Protein AF-A0A3D4QHY8-F1 (afdb_monomer_lite)

Secondary structure (DSSP, 8-state):
-HHHHHHHHHHHHHHHHHS-S--TTSPEEETTEEE-HHHHHHHHHHHHHHHHHHHHHT-BTTB-TT-TT--EEEEE--TT--EEEEE----STTTTT-TT---SSHHHHHHHHHHHHHHHHHHHHHHHHHHHHHHHHHHHHS-TTTTTTT--GGGTHHHHTTSSSSS--

Sequence (169 aa):
QIVNQLRALEEQLSTAINGGLTSPRTALRLDETRVSRLNITTAAGRALDSIDRLVARAETGGVNLISSRQGRVTIQTTEFGGRVTVRAQPLDTTGLDLAGISALTQDEAVAARTRVRIALRTAESRLSSLAALGDTLEFRGGTAQSFIQIGNEGLFESAVRGRLVNLRA

Foldseek 3Di:
DLLVLLVVLLVLLVQLQPQDDDAQPDFDADPNDGDGQVNSQVSLVVSLVVQQVVQVVLDDPNDRLAAPPGAWDWDQLDPVGDIDIDGRLHLHCVSLVQPPQGSNDNVSSVVNSVSSVSSSVSVVVSVVVVVVVVVVSCVSRPDPPPCVRSDPCVPCVVPPPPPPPPDDD

Structure (mmCIF, N/CA/C/O backbone):
data_AF-A0A3D4QHY8-F1
#
_entry.id   AF-A0A3D4QHY8-F1
#
loop_
_atom_site.group_PDB
_atom_site.id
_atom_site.type_symbol
_atom_site.label_atom_id
_atom_site.label_alt_id
_atom_site.label_comp_id
_atom_site.label_asym_id
_atom_site.label_entity_id
_atom_site.label_seq_id
_atom_site.pdbx_PDB_ins_code
_atom_site.Cartn_x
_atom_site.Cartn_y
_atom_site.Cartn_z
_atom_site.occupancy
_atom_site.B_iso_or_equiv
_atom_site.auth_seq_id
_atom_site.auth_comp_id
_atom_site.auth_asym_id
_atom_site.auth_atom_id
_atom_site.pdbx_PDB_model_num
ATOM 1 N N . GLN A 1 1 ? 7.352 -5.101 9.249 1.00 79.81 1 GLN A N 1
ATOM 2 C CA . GLN A 1 1 ? 7.594 -5.928 8.041 1.00 79.81 1 GLN A CA 1
ATOM 3 C C . GLN A 1 1 ? 7.222 -5.202 6.743 1.00 79.81 1 GLN A C 1
ATOM 5 O O . GLN A 1 1 ? 8.099 -5.095 5.899 1.00 79.81 1 GLN A O 1
ATOM 10 N N . ILE A 1 2 ? 6.013 -4.631 6.597 1.00 84.44 2 ILE A N 1
ATOM 11 C CA . ILE A 1 2 ? 5.600 -3.876 5.386 1.00 84.44 2 ILE A CA 1
ATOM 12 C C . ILE A 1 2 ? 6.560 -2.716 5.055 1.00 84.44 2 ILE A C 1
ATOM 14 O O . ILE A 1 2 ? 7.052 -2.631 3.937 1.00 84.44 2 ILE A O 1
ATOM 18 N N . VAL A 1 3 ? 6.914 -1.874 6.035 1.00 88.75 3 VAL A N 1
ATOM 19 C CA . VAL A 1 3 ? 7.873 -0.763 5.830 1.00 88.75 3 VAL A CA 1
ATOM 20 C C . VAL A 1 3 ? 9.235 -1.265 5.333 1.00 88.75 3 VAL A C 1
ATOM 22 O O . VAL A 1 3 ? 9.807 -0.674 4.426 1.00 88.75 3 VAL A O 1
ATOM 25 N N . ASN A 1 4 ? 9.732 -2.388 5.860 1.00 86.06 4 ASN A N 1
ATOM 26 C CA . ASN A 1 4 ? 11.004 -2.967 5.412 1.00 86.06 4 ASN A CA 1
ATOM 27 C C . ASN A 1 4 ? 10.917 -3.457 3.959 1.00 86.06 4 ASN A C 1
ATOM 29 O O . ASN A 1 4 ? 11.863 -3.271 3.202 1.00 86.06 4 ASN A O 1
ATOM 33 N N . GLN A 1 5 ? 9.780 -4.036 3.554 1.00 87.25 5 GLN A N 1
ATOM 34 C CA . GLN A 1 5 ? 9.543 -4.428 2.160 1.00 87.25 5 GLN A CA 1
ATOM 35 C C . GLN A 1 5 ? 9.490 -3.212 1.227 1.00 87.25 5 GLN A C 1
ATOM 37 O O . GLN A 1 5 ? 10.063 -3.260 0.142 1.00 87.25 5 GLN A O 1
ATOM 42 N N . LEU A 1 6 ? 8.880 -2.104 1.663 1.00 89.44 6 LEU A N 1
ATOM 43 C CA . LEU A 1 6 ? 8.874 -0.846 0.908 1.00 89.44 6 LEU A CA 1
ATOM 44 C C . LEU A 1 6 ? 10.278 -0.232 0.784 1.00 89.44 6 LEU A C 1
ATOM 46 O O . LEU A 1 6 ? 10.626 0.251 -0.290 1.00 89.44 6 LEU A O 1
ATOM 50 N N . ARG A 1 7 ? 11.106 -0.291 1.839 1.00 91.25 7 ARG A N 1
ATOM 51 C CA . ARG A 1 7 ? 12.509 0.171 1.799 1.00 91.25 7 ARG A CA 1
ATOM 52 C C . ARG A 1 7 ? 13.348 -0.648 0.822 1.00 91.25 7 ARG A C 1
ATOM 54 O O . ARG A 1 7 ? 13.980 -0.078 -0.059 1.00 91.25 7 ARG A O 1
ATOM 61 N N . ALA A 1 8 ? 13.272 -1.975 0.916 1.00 88.44 8 ALA A N 1
ATOM 62 C CA . ALA A 1 8 ? 13.967 -2.870 -0.008 1.00 88.44 8 ALA A CA 1
ATOM 63 C C . ALA A 1 8 ? 13.533 -2.638 -1.468 1.00 88.44 8 ALA A C 1
ATOM 65 O O . ALA A 1 8 ? 14.357 -2.649 -2.381 1.00 88.44 8 ALA A O 1
ATOM 66 N N . LEU A 1 9 ? 12.242 -2.383 -1.698 1.00 90.38 9 LEU A N 1
ATOM 67 C CA . LEU A 1 9 ? 11.726 -2.041 -3.020 1.00 90.38 9 LEU A CA 1
ATOM 68 C C . LEU A 1 9 ? 12.271 -0.694 -3.525 1.00 90.38 9 LEU A C 1
ATOM 70 O O . LEU A 1 9 ? 12.653 -0.589 -4.690 1.00 90.38 9 LEU A O 1
ATOM 74 N N . GLU A 1 10 ? 12.349 0.332 -2.672 1.00 92.56 10 GLU A N 1
ATOM 75 C CA . GLU A 1 10 ? 12.954 1.621 -3.034 1.00 92.56 10 GLU A CA 1
ATOM 76 C C . GLU A 1 10 ? 14.420 1.459 -3.468 1.00 92.56 10 GLU A C 1
ATOM 78 O O . GLU A 1 10 ? 14.836 2.046 -4.472 1.00 92.56 10 GLU A O 1
ATOM 83 N N . GLU A 1 11 ? 15.194 0.655 -2.737 1.00 88.56 11 GLU A N 1
ATOM 84 C CA . GLU A 1 11 ? 16.600 0.368 -3.038 1.00 88.56 11 GLU A CA 1
ATOM 85 C C . GLU A 1 11 ? 16.753 -0.320 -4.399 1.00 88.56 11 GLU A C 1
ATOM 87 O O . GLU A 1 11 ? 17.523 0.146 -5.242 1.00 88.56 11 GLU A O 1
ATOM 92 N N . GLN A 1 12 ? 15.951 -1.355 -4.669 1.00 87.62 12 GLN A N 1
ATOM 93 C CA . GLN A 1 12 ? 15.943 -2.048 -5.962 1.00 87.62 12 GLN A CA 1
ATOM 94 C C . GLN A 1 12 ? 15.598 -1.107 -7.126 1.00 87.62 12 GLN A C 1
ATOM 96 O O . GLN A 1 12 ? 16.217 -1.164 -8.192 1.00 87.62 12 GLN A O 1
ATOM 101 N N . LEU A 1 13 ? 14.635 -0.204 -6.929 1.00 88.94 13 LEU A N 1
ATOM 102 C CA . LEU A 1 13 ? 14.271 0.794 -7.936 1.00 88.94 13 LEU A CA 1
ATOM 103 C C . LEU A 1 13 ? 15.377 1.839 -8.127 1.00 88.94 13 LEU A C 1
ATOM 105 O O . LEU A 1 13 ? 15.626 2.267 -9.251 1.00 88.94 13 LEU A O 1
ATOM 109 N N . SER A 1 14 ? 16.100 2.206 -7.066 1.00 87.88 14 SER A N 1
ATOM 110 C CA . SER A 1 14 ? 17.296 3.051 -7.160 1.00 87.88 14 SER A CA 1
ATOM 111 C C . SER A 1 14 ? 18.373 2.408 -8.046 1.00 87.88 14 SER A C 1
ATOM 113 O O . SER A 1 14 ? 18.958 3.081 -8.898 1.00 87.88 14 SER A O 1
ATOM 115 N N . THR A 1 15 ? 18.579 1.090 -7.934 1.00 83.75 15 THR A N 1
ATOM 116 C CA . THR A 1 15 ? 19.470 0.334 -8.830 1.00 83.75 15 THR A CA 1
ATOM 117 C C . THR A 1 15 ? 18.995 0.382 -10.284 1.00 83.75 15 THR A C 1
ATOM 119 O O . THR A 1 15 ? 19.811 0.578 -11.184 1.00 83.75 15 THR A O 1
ATOM 122 N N . ALA A 1 16 ? 17.687 0.260 -10.539 1.00 83.56 16 ALA A N 1
ATOM 123 C CA . ALA A 1 16 ? 17.135 0.348 -11.896 1.00 83.56 16 ALA A CA 1
ATOM 124 C C . ALA A 1 16 ? 17.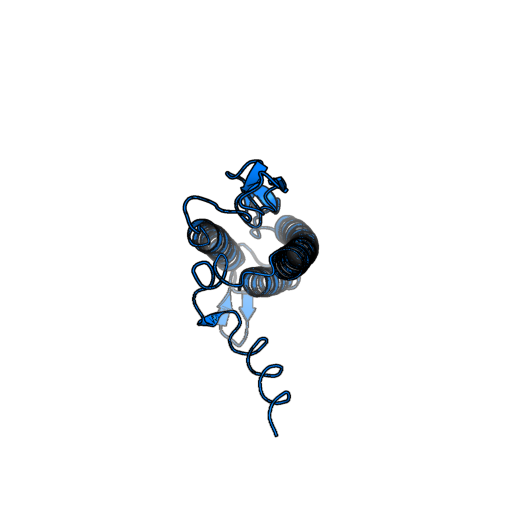333 1.734 -12.546 1.00 83.56 16 ALA A C 1
ATOM 126 O O . ALA A 1 16 ? 17.517 1.808 -13.765 1.00 83.56 16 ALA A O 1
ATOM 127 N N . ILE A 1 17 ? 17.328 2.806 -11.742 1.00 83.12 17 ILE A N 1
ATOM 128 C CA . ILE A 1 17 ? 17.573 4.190 -12.181 1.00 83.12 17 ILE A CA 1
ATOM 129 C C . ILE A 1 17 ? 19.055 4.412 -12.511 1.00 83.12 17 ILE A C 1
ATOM 131 O O . ILE A 1 17 ? 19.368 4.927 -13.581 1.00 83.12 17 ILE A O 1
ATOM 135 N N . ASN A 1 18 ? 19.957 4.022 -11.603 1.00 73.88 18 ASN A N 1
ATOM 136 C CA . ASN A 1 18 ? 21.396 4.306 -11.709 1.00 73.88 18 ASN A CA 1
ATOM 137 C C . ASN A 1 18 ? 22.149 3.334 -12.631 1.00 73.88 18 ASN A C 1
ATOM 139 O O . ASN A 1 18 ? 23.237 3.651 -13.107 1.00 73.88 18 ASN A O 1
ATOM 143 N N . GLY A 1 19 ? 21.579 2.156 -12.899 1.00 61.53 19 GLY A N 1
ATOM 144 C CA . GLY A 1 19 ? 22.048 1.227 -13.923 1.00 61.53 19 GLY A CA 1
ATOM 145 C C . GLY A 1 19 ? 21.817 1.803 -15.320 1.00 61.53 19 GLY A C 1
ATOM 146 O O . GLY A 1 19 ? 20.834 1.467 -15.980 1.00 61.53 19 GLY A O 1
ATOM 147 N N . GLY A 1 20 ? 22.681 2.729 -15.734 1.00 44.97 20 GLY A N 1
ATOM 148 C CA . GLY A 1 20 ? 22.588 3.439 -17.003 1.00 44.97 20 GLY A CA 1
ATOM 149 C C . GLY A 1 20 ? 22.538 2.510 -18.223 1.00 44.97 20 GLY A C 1
ATOM 150 O O . GLY A 1 20 ? 23.252 1.514 -18.307 1.00 44.97 20 GLY A O 1
ATOM 151 N N . LEU A 1 21 ? 21.687 2.890 -19.182 1.00 43.69 21 LEU A N 1
ATOM 152 C CA . LEU A 1 21 ? 21.828 2.650 -20.624 1.00 43.69 21 LEU A CA 1
ATOM 153 C C . LEU A 1 21 ? 22.256 1.251 -21.076 1.00 43.69 21 LEU A C 1
ATOM 155 O O . LEU A 1 21 ? 23.173 1.126 -21.880 1.00 43.69 21 LEU A O 1
ATOM 159 N N . THR A 1 22 ? 21.570 0.186 -20.678 1.00 44.84 22 THR A N 1
ATOM 160 C CA . THR A 1 22 ? 21.672 -1.036 -21.477 1.00 44.84 22 THR A CA 1
ATOM 161 C C . THR A 1 22 ? 20.317 -1.723 -21.600 1.00 44.84 22 THR A C 1
ATOM 163 O O . THR A 1 22 ? 19.512 -1.727 -20.673 1.00 44.84 22 THR A O 1
ATOM 166 N N . SER A 1 23 ? 20.043 -2.195 -22.818 1.00 47.69 23 SER A N 1
ATOM 167 C CA . SER A 1 23 ? 18.838 -2.898 -23.273 1.00 47.69 23 SER A CA 1
ATOM 168 C C . SER A 1 23 ? 18.194 -3.780 -22.186 1.00 47.69 23 SER A C 1
ATOM 170 O O . SER A 1 23 ? 18.928 -4.357 -21.387 1.00 47.69 23 SER A O 1
ATOM 172 N N . PRO A 1 24 ? 16.864 -4.016 -22.187 1.00 51.91 24 PRO A N 1
ATOM 173 C CA . PRO A 1 24 ? 16.208 -4.975 -21.282 1.00 51.91 24 PRO A CA 1
ATOM 174 C C . PRO A 1 24 ? 16.841 -6.388 -21.250 1.00 51.91 24 PRO A C 1
ATOM 176 O O . PRO A 1 24 ? 16.507 -7.197 -20.386 1.00 51.91 24 PRO A O 1
ATOM 179 N N . ARG A 1 25 ? 17.761 -6.686 -22.183 1.00 45.97 25 ARG A N 1
ATOM 180 C CA . ARG A 1 25 ? 18.556 -7.918 -22.304 1.00 45.97 25 ARG A CA 1
ATOM 181 C C . ARG A 1 25 ? 19.968 -7.856 -21.694 1.00 45.97 25 ARG A C 1
ATOM 183 O O . ARG A 1 25 ? 20.633 -8.891 -21.595 1.00 45.97 25 ARG A O 1
ATOM 190 N N . THR A 1 26 ? 20.457 -6.694 -21.282 1.00 46.75 26 THR A N 1
ATOM 191 C CA . THR A 1 26 ? 21.844 -6.519 -20.840 1.00 46.75 26 THR A CA 1
ATOM 192 C C . THR A 1 26 ? 21.966 -6.549 -19.317 1.00 46.75 26 THR A C 1
ATOM 194 O O . THR A 1 26 ? 21.069 -6.159 -18.576 1.00 46.75 26 THR A O 1
ATOM 197 N N . ALA A 1 27 ? 23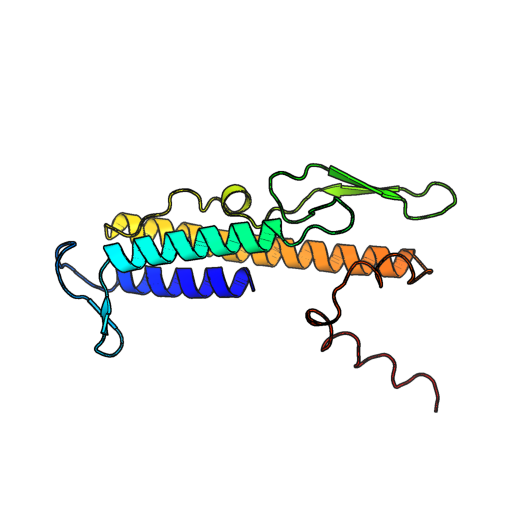.078 -7.121 -18.862 1.00 46.72 27 ALA A N 1
ATOM 198 C CA . ALA A 1 27 ? 23.421 -7.345 -17.468 1.00 46.72 27 ALA A CA 1
ATOM 199 C C . ALA A 1 27 ? 23.653 -6.032 -16.700 1.00 46.72 27 ALA A C 1
ATOM 201 O O . ALA A 1 27 ? 24.629 -5.342 -16.977 1.00 46.72 27 ALA A O 1
ATOM 202 N N . LEU A 1 28 ? 22.845 -5.734 -15.685 1.00 52.91 28 LEU A N 1
ATOM 203 C CA . LEU A 1 28 ? 23.274 -4.907 -14.552 1.00 52.91 28 LEU A CA 1
ATOM 204 C C . LEU A 1 28 ? 24.103 -5.811 -13.633 1.00 52.91 28 LEU A C 1
ATOM 206 O O . LEU A 1 28 ? 23.771 -6.982 -13.489 1.00 52.91 28 LEU A O 1
ATOM 210 N N . ARG A 1 29 ? 25.178 -5.324 -13.020 1.00 50.47 29 ARG A N 1
ATOM 211 C CA . ARG A 1 29 ? 25.913 -6.080 -11.994 1.00 50.47 29 ARG A CA 1
ATOM 212 C C . ARG A 1 29 ? 25.638 -5.443 -10.633 1.00 50.47 29 ARG A C 1
ATOM 214 O O . ARG A 1 29 ? 25.902 -4.258 -10.472 1.00 50.47 29 ARG A O 1
ATOM 221 N N . LEU A 1 30 ? 25.097 -6.217 -9.695 1.00 53.91 30 LEU A N 1
ATOM 222 C CA . LEU A 1 30 ? 24.956 -5.875 -8.277 1.00 53.91 30 LEU A CA 1
ATOM 223 C C . LEU A 1 30 ? 25.758 -6.923 -7.504 1.00 53.91 30 LEU A C 1
ATOM 225 O O . LEU A 1 30 ? 25.426 -8.099 -7.619 1.00 53.91 30 LEU A O 1
ATOM 229 N N . ASP A 1 31 ? 26.828 -6.529 -6.811 1.00 51.19 31 ASP A N 1
ATOM 230 C CA . ASP A 1 31 ? 27.730 -7.461 -6.110 1.00 51.19 31 ASP A CA 1
ATOM 231 C C . ASP A 1 31 ? 28.119 -8.666 -6.988 1.00 51.19 31 ASP A C 1
ATOM 233 O O . ASP A 1 31 ? 27.890 -9.822 -6.645 1.00 51.19 31 ASP A O 1
ATOM 237 N N . GLU A 1 32 ? 28.590 -8.380 -8.210 1.00 48.69 32 GLU A N 1
ATOM 238 C CA . GLU A 1 32 ? 28.954 -9.364 -9.251 1.00 48.69 32 GLU A CA 1
ATOM 239 C C . GLU A 1 32 ? 27.791 -10.205 -9.824 1.00 48.69 32 GLU A C 1
ATOM 241 O O . GLU A 1 32 ? 27.941 -10.853 -10.864 1.00 48.69 32 GLU A O 1
ATOM 246 N N . THR A 1 33 ? 26.596 -10.114 -9.242 1.00 50.62 33 THR A N 1
ATOM 247 C CA . THR A 1 33 ? 25.386 -10.813 -9.683 1.00 50.62 33 THR A CA 1
ATOM 248 C C . THR A 1 33 ? 24.687 -10.050 -10.808 1.00 50.62 33 THR A C 1
ATOM 250 O O . THR A 1 33 ? 24.425 -8.849 -10.714 1.00 50.62 33 THR A O 1
ATOM 253 N N . ARG A 1 34 ? 24.351 -10.748 -11.902 1.00 55.38 34 ARG A N 1
ATOM 254 C CA . ARG A 1 34 ? 23.634 -10.174 -13.051 1.00 55.38 34 ARG A CA 1
ATOM 255 C C . ARG A 1 34 ? 22.167 -9.882 -12.699 1.00 55.38 34 ARG A C 1
ATOM 257 O O . ARG A 1 34 ? 21.344 -10.791 -12.653 1.00 55.38 34 ARG A O 1
ATOM 264 N N . VAL A 1 35 ? 21.819 -8.612 -12.526 1.00 63.78 35 VAL A N 1
ATOM 265 C CA . VAL A 1 35 ? 20.452 -8.109 -12.336 1.00 63.78 35 VAL A CA 1
ATOM 266 C C . VAL A 1 35 ? 19.965 -7.478 -13.646 1.00 63.78 35 VAL A C 1
ATOM 268 O O . VAL A 1 35 ? 20.747 -6.957 -14.425 1.00 63.78 35 VAL A O 1
ATOM 271 N N . SER A 1 36 ? 18.679 -7.548 -13.964 1.00 75.81 36 SER A N 1
ATOM 272 C CA . SER A 1 36 ? 18.095 -6.847 -15.116 1.00 75.81 36 SER A CA 1
ATOM 273 C C . SER A 1 36 ? 16.892 -6.041 -14.648 1.00 75.81 36 SER A C 1
ATOM 275 O O . SER A 1 36 ? 16.299 -6.347 -13.612 1.00 75.81 36 SER A O 1
ATOM 277 N N . ARG A 1 37 ? 16.486 -5.032 -15.420 1.00 80.62 37 ARG A N 1
ATOM 278 C CA . ARG A 1 37 ? 15.248 -4.281 -15.153 1.00 80.62 37 ARG A CA 1
ATOM 279 C C . ARG A 1 37 ? 14.005 -5.170 -15.135 1.00 80.62 37 ARG A C 1
ATOM 281 O O . ARG A 1 37 ? 13.100 -4.952 -14.334 1.00 80.62 37 ARG A O 1
ATOM 288 N N . LEU A 1 38 ? 14.003 -6.226 -15.949 1.00 84.06 38 LEU A N 1
ATOM 289 C CA . LEU A 1 38 ? 12.975 -7.265 -15.911 1.00 84.06 38 LEU A CA 1
ATOM 290 C C . LEU A 1 38 ? 12.977 -8.018 -14.573 1.00 84.06 38 LEU A C 1
ATOM 292 O O . LEU A 1 38 ? 11.917 -8.214 -13.980 1.00 84.06 38 LEU A O 1
ATOM 296 N N . ASN A 1 39 ? 14.154 -8.397 -14.066 1.00 82.88 39 ASN A N 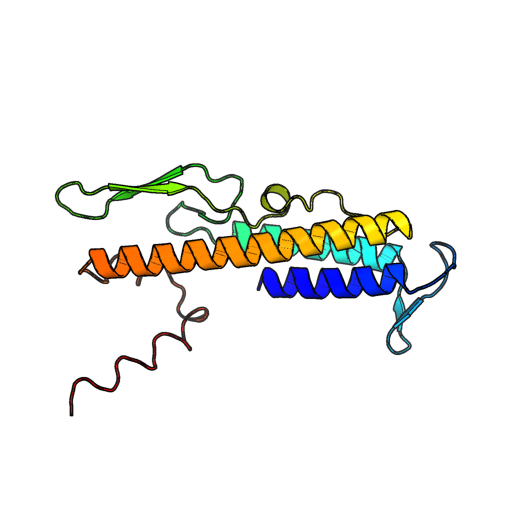1
ATOM 297 C CA . ASN A 1 39 ? 14.272 -9.065 -12.769 1.00 82.88 39 ASN A CA 1
ATOM 298 C C . ASN A 1 39 ? 13.812 -8.147 -11.632 1.00 82.88 39 ASN A C 1
ATOM 300 O O . ASN A 1 39 ? 13.096 -8.611 -10.750 1.00 82.88 39 ASN A O 1
ATOM 304 N N . ILE A 1 40 ? 14.162 -6.857 -11.681 1.00 86.31 40 ILE A N 1
ATOM 305 C CA . ILE A 1 40 ? 13.720 -5.854 -10.698 1.00 86.31 40 ILE A CA 1
ATOM 306 C C . ILE A 1 40 ? 12.204 -5.671 -10.761 1.00 86.31 40 ILE A C 1
ATOM 308 O O . ILE A 1 40 ? 11.549 -5.712 -9.730 1.00 86.31 40 ILE A O 1
ATOM 312 N N . THR A 1 41 ? 11.624 -5.554 -11.957 1.00 88.75 41 THR A N 1
ATOM 313 C CA . THR A 1 41 ? 10.165 -5.441 -12.132 1.00 88.75 41 THR A CA 1
ATOM 314 C C . THR A 1 41 ? 9.445 -6.677 -11.588 1.00 88.75 41 THR A C 1
ATOM 316 O O . THR A 1 41 ? 8.456 -6.571 -10.869 1.00 88.75 41 THR A O 1
ATOM 319 N N . THR A 1 42 ? 9.983 -7.868 -11.859 1.00 89.19 42 THR A N 1
ATOM 320 C CA . THR A 1 42 ? 9.426 -9.122 -11.338 1.00 89.19 42 THR A CA 1
ATOM 321 C C . THR A 1 42 ? 9.565 -9.207 -9.814 1.00 89.19 42 THR A C 1
ATOM 323 O O . THR A 1 42 ? 8.638 -9.635 -9.129 1.00 89.19 42 THR A O 1
ATOM 326 N N . ALA A 1 43 ? 10.709 -8.796 -9.259 1.00 87.81 43 ALA A N 1
ATOM 327 C CA . ALA A 1 43 ? 10.930 -8.742 -7.816 1.00 87.81 43 ALA A CA 1
ATOM 328 C C . ALA A 1 43 ? 9.991 -7.735 -7.136 1.00 87.81 43 ALA A C 1
ATOM 330 O O . ALA A 1 43 ? 9.420 -8.061 -6.097 1.00 87.81 43 ALA A O 1
ATOM 331 N N . ALA A 1 44 ? 9.763 -6.577 -7.761 1.00 89.81 44 ALA A N 1
ATOM 332 C CA . ALA A 1 44 ? 8.804 -5.580 -7.310 1.00 89.81 44 ALA A CA 1
ATOM 333 C C . ALA A 1 44 ? 7.391 -6.163 -7.238 1.00 89.81 44 ALA A C 1
ATOM 335 O O . ALA A 1 44 ? 6.772 -6.091 -6.181 1.00 89.81 44 ALA A O 1
ATOM 336 N N . GLY A 1 45 ? 6.923 -6.833 -8.297 1.00 92.81 45 GLY A N 1
ATOM 337 C CA . GLY A 1 45 ? 5.629 -7.526 -8.288 1.00 92.81 45 GLY A CA 1
ATOM 338 C C . GLY A 1 45 ? 5.506 -8.523 -7.132 1.00 92.81 45 GLY A C 1
ATOM 339 O O . GLY A 1 45 ? 4.563 -8.453 -6.350 1.00 92.81 45 GLY A O 1
ATOM 340 N N . ARG A 1 46 ? 6.519 -9.376 -6.922 1.00 91.56 46 ARG A N 1
ATOM 341 C CA . ARG A 1 46 ? 6.525 -10.327 -5.793 1.00 91.56 46 ARG A CA 1
ATOM 342 C C . ARG A 1 46 ? 6.524 -9.642 -4.426 1.00 91.56 46 ARG A C 1
ATOM 344 O O . ARG A 1 46 ? 5.934 -10.175 -3.485 1.00 91.56 46 ARG A O 1
ATOM 351 N N . ALA A 1 47 ? 7.216 -8.511 -4.292 1.00 91.62 47 ALA A N 1
ATOM 352 C CA . ALA A 1 47 ? 7.240 -7.731 -3.059 1.00 91.62 47 ALA A CA 1
ATOM 353 C C . ALA A 1 47 ? 5.855 -7.141 -2.768 1.00 91.62 47 ALA A C 1
ATOM 355 O O . ALA A 1 47 ? 5.363 -7.283 -1.651 1.00 91.62 47 ALA A O 1
ATOM 356 N N . LEU A 1 48 ? 5.195 -6.577 -3.780 1.00 93.94 48 LEU A N 1
ATOM 357 C CA . LEU A 1 48 ? 3.822 -6.085 -3.683 1.00 93.94 48 LEU A CA 1
ATOM 358 C C . LEU A 1 48 ? 2.833 -7.205 -3.322 1.00 93.94 48 LEU A C 1
ATOM 360 O O . LEU A 1 48 ? 2.077 -7.063 -2.363 1.00 93.94 48 LEU A O 1
ATOM 364 N N . ASP A 1 49 ? 2.926 -8.366 -3.973 1.00 94.56 49 ASP A N 1
ATOM 365 C CA . ASP A 1 49 ? 2.120 -9.544 -3.623 1.00 94.56 49 ASP A CA 1
ATOM 366 C C . ASP A 1 49 ? 2.385 -10.022 -2.190 1.00 94.56 49 ASP A C 1
ATOM 368 O O . ASP A 1 49 ? 1.524 -10.613 -1.534 1.00 94.56 49 ASP A O 1
ATOM 372 N N . SER A 1 50 ? 3.616 -9.855 -1.696 1.00 92.62 50 SER A N 1
ATOM 373 C CA . SER A 1 50 ? 3.942 -10.175 -0.310 1.00 92.62 50 SER A CA 1
ATOM 374 C C . SER A 1 50 ? 3.319 -9.176 0.659 1.00 92.62 50 SER A C 1
ATOM 376 O O . SER A 1 50 ? 2.861 -9.617 1.711 1.00 92.62 50 SER A O 1
ATOM 378 N N . ILE A 1 51 ? 3.295 -7.882 0.328 1.00 91.56 51 ILE A N 1
ATOM 379 C CA . ILE A 1 51 ? 2.619 -6.852 1.126 1.00 91.56 51 ILE A CA 1
ATOM 380 C C . ILE A 1 51 ? 1.133 -7.192 1.229 1.00 91.56 51 ILE A C 1
ATOM 382 O O . ILE A 1 51 ? 0.609 -7.283 2.337 1.00 91.56 51 ILE A O 1
ATOM 386 N N . ASP A 1 52 ? 0.482 -7.488 0.106 1.00 94.06 52 ASP A N 1
ATOM 387 C CA . ASP A 1 52 ? -0.945 -7.824 0.083 1.00 94.06 52 ASP A CA 1
ATOM 388 C C . ASP A 1 52 ? -1.254 -9.093 0.882 1.00 94.06 52 ASP A C 1
ATOM 390 O O . ASP A 1 52 ? -2.238 -9.143 1.621 1.00 94.06 52 ASP A O 1
ATOM 394 N N . ARG A 1 53 ? -0.382 -10.107 0.815 1.00 92.44 53 ARG A N 1
ATOM 395 C CA . ARG A 1 53 ? -0.509 -11.317 1.642 1.00 92.44 53 ARG A CA 1
ATOM 396 C C . ARG A 1 53 ? -0.303 -11.043 3.129 1.00 92.44 53 ARG A C 1
ATOM 398 O O . ARG A 1 53 ? -1.008 -11.638 3.941 1.00 92.44 53 ARG A O 1
ATOM 405 N N . LEU A 1 54 ? 0.644 -10.182 3.502 1.00 91.56 54 LEU A N 1
ATOM 406 C CA . LEU A 1 54 ? 0.850 -9.788 4.899 1.00 91.56 54 LEU A CA 1
ATOM 407 C C . LEU A 1 54 ? -0.361 -9.026 5.434 1.00 91.56 54 LEU A C 1
ATOM 409 O O . LEU A 1 54 ? -0.843 -9.340 6.519 1.00 91.56 54 LEU A O 1
ATOM 413 N N . VAL A 1 55 ? -0.885 -8.082 4.652 1.00 91.38 55 VAL A N 1
ATOM 414 C CA . VAL A 1 55 ? -2.091 -7.327 4.996 1.00 91.38 55 VAL A CA 1
ATOM 415 C C . VAL A 1 55 ? -3.286 -8.258 5.133 1.00 91.38 55 VAL A C 1
ATOM 417 O O . VAL A 1 55 ? -3.969 -8.199 6.148 1.00 91.38 55 VAL A O 1
ATOM 420 N N . ALA A 1 56 ? -3.516 -9.166 4.183 1.00 89.56 56 ALA A N 1
ATOM 421 C CA . ALA A 1 56 ? -4.630 -10.113 4.241 1.00 89.56 56 ALA A CA 1
ATOM 422 C C . ALA A 1 56 ? -4.587 -11.020 5.484 1.00 89.56 56 ALA A C 1
ATOM 424 O O . ALA A 1 56 ? -5.632 -11.366 6.020 1.00 89.56 56 ALA A O 1
ATOM 425 N N . ARG A 1 57 ? -3.391 -11.376 5.969 1.00 88.62 57 ARG A N 1
ATOM 426 C CA . ARG A 1 57 ? -3.203 -12.212 7.168 1.00 88.62 57 ARG A CA 1
ATOM 427 C C . ARG A 1 57 ? -3.315 -11.454 8.489 1.00 88.62 57 ARG A C 1
ATOM 429 O O . ARG A 1 57 ? -3.371 -12.096 9.529 1.00 88.62 57 ARG A O 1
ATOM 436 N N . ALA A 1 58 ? -3.330 -10.124 8.467 1.00 84.12 58 ALA A N 1
ATOM 437 C CA . ALA A 1 58 ? -3.432 -9.298 9.671 1.00 84.12 58 ALA A CA 1
ATOM 438 C C . ALA A 1 58 ? -4.871 -9.172 10.208 1.00 84.12 58 ALA A C 1
ATOM 440 O O . ALA A 1 58 ? -5.146 -8.326 11.057 1.00 84.12 58 ALA A O 1
ATOM 441 N N . GLU A 1 59 ? -5.800 -9.981 9.697 1.00 80.62 59 GLU A N 1
ATOM 442 C CA . GLU A 1 59 ? -7.165 -10.050 10.199 1.00 80.62 59 GLU A CA 1
ATOM 443 C C . GLU A 1 59 ? -7.188 -10.569 11.639 1.00 80.62 59 GLU A C 1
ATOM 445 O O . GLU A 1 59 ? -6.539 -11.556 11.978 1.00 80.62 59 GLU A O 1
ATOM 450 N N . THR A 1 60 ? -7.962 -9.904 12.492 1.00 71.62 60 THR A N 1
ATOM 451 C CA . THR A 1 60 ? -8.217 -10.346 13.860 1.00 71.62 60 THR A CA 1
ATOM 452 C C . THR A 1 60 ? -9.703 -10.266 14.161 1.00 71.62 60 THR A C 1
ATOM 454 O O . THR A 1 60 ? -10.315 -9.214 13.995 1.00 71.62 60 THR A O 1
ATOM 457 N N . GLY A 1 61 ? -10.297 -11.384 14.587 1.00 72.19 61 GLY A N 1
ATOM 458 C CA . GLY A 1 61 ? -11.716 -11.437 14.951 1.00 72.19 61 GLY A CA 1
ATOM 459 C C . GLY A 1 61 ? -12.666 -10.983 13.833 1.00 72.19 61 GLY A C 1
ATOM 460 O O . GLY A 1 61 ? -13.666 -10.334 14.123 1.00 72.19 61 GLY A O 1
ATOM 461 N N . GLY A 1 62 ? -12.340 -11.259 12.563 1.00 76.31 62 GLY A N 1
ATOM 462 C CA . GLY A 1 62 ? -13.143 -10.822 11.413 1.00 76.31 62 GLY A CA 1
ATOM 463 C C . GLY A 1 62 ? -12.880 -9.385 10.948 1.00 76.31 62 GLY A C 1
ATOM 464 O O . GLY A 1 62 ? -13.562 -8.899 10.047 1.00 76.31 62 GLY A O 1
ATOM 465 N N . VAL A 1 63 ? -11.930 -8.676 11.565 1.00 83.75 63 VAL A N 1
ATOM 466 C CA . VAL A 1 63 ? -11.628 -7.271 11.274 1.00 83.75 63 VAL A CA 1
ATOM 467 C C . VAL A 1 63 ? -10.201 -7.116 10.772 1.00 83.75 63 VAL A C 1
ATOM 469 O O . VAL A 1 63 ? -9.257 -7.604 11.389 1.00 83.75 63 VAL A O 1
ATOM 472 N N . ASN A 1 64 ? -10.020 -6.343 9.700 1.00 89.31 64 ASN A N 1
ATOM 473 C CA . ASN A 1 64 ? -8.696 -6.005 9.187 1.00 89.31 64 ASN A CA 1
ATOM 474 C C . ASN A 1 64 ? -8.516 -4.490 9.019 1.00 89.31 64 ASN A C 1
ATOM 476 O O . ASN A 1 64 ? -8.774 -3.923 7.960 1.00 89.31 64 ASN A O 1
ATOM 480 N N . LEU A 1 65 ? -8.027 -3.819 10.064 1.00 90.38 65 LEU A N 1
ATOM 481 C CA . LEU A 1 65 ? -7.849 -2.361 10.062 1.00 90.38 65 LEU A CA 1
ATOM 482 C C . LEU A 1 65 ? -6.771 -1.857 9.096 1.00 90.38 65 LEU A C 1
ATOM 484 O O . LEU A 1 65 ? -6.661 -0.645 8.924 1.00 90.38 65 LEU A O 1
ATOM 488 N N . ILE A 1 66 ? -5.994 -2.741 8.467 1.00 93.00 66 ILE A N 1
ATOM 489 C CA . ILE A 1 66 ? -4.932 -2.369 7.528 1.00 93.00 66 ILE A CA 1
ATOM 490 C C . ILE A 1 66 ? -5.214 -2.800 6.086 1.00 93.00 66 ILE A C 1
ATOM 492 O O . ILE A 1 66 ? -4.341 -2.657 5.235 1.00 93.00 66 ILE A O 1
ATOM 496 N N . SER A 1 67 ? -6.419 -3.279 5.770 1.00 93.81 67 SER A N 1
ATOM 497 C CA . SER A 1 67 ? -6.820 -3.601 4.395 1.00 93.81 67 SER A CA 1
ATOM 498 C C . SER A 1 67 ? -7.696 -2.511 3.781 1.00 93.81 67 SER A C 1
ATOM 500 O O . SER A 1 67 ? -8.570 -1.956 4.442 1.00 93.81 67 SER A O 1
ATOM 502 N N . SER A 1 68 ? -7.519 -2.248 2.483 1.00 92.50 68 SER A N 1
ATOM 503 C CA . SER A 1 68 ? -8.407 -1.381 1.688 1.00 92.50 68 SER A CA 1
ATOM 504 C C . SER A 1 68 ? -9.814 -1.949 1.521 1.00 92.50 68 SER A C 1
ATOM 506 O O . SER A 1 68 ? -10.747 -1.197 1.245 1.00 92.50 68 SER A O 1
ATOM 508 N N . ARG A 1 69 ? -9.988 -3.260 1.730 1.00 90.56 69 ARG A N 1
ATOM 509 C CA . ARG A 1 69 ? -11.298 -3.923 1.704 1.00 90.56 69 ARG A CA 1
ATOM 510 C C . ARG A 1 69 ? -12.116 -3.651 2.963 1.00 90.56 69 ARG A C 1
ATOM 512 O O . ARG A 1 69 ? -13.331 -3.828 2.947 1.00 90.56 69 ARG A O 1
ATOM 519 N N . GLN A 1 70 ? -11.471 -3.228 4.050 1.00 86.81 70 GLN A N 1
ATOM 520 C CA . GLN A 1 70 ? -12.150 -2.918 5.297 1.00 86.81 70 GLN A CA 1
ATOM 521 C C . GLN A 1 70 ? -12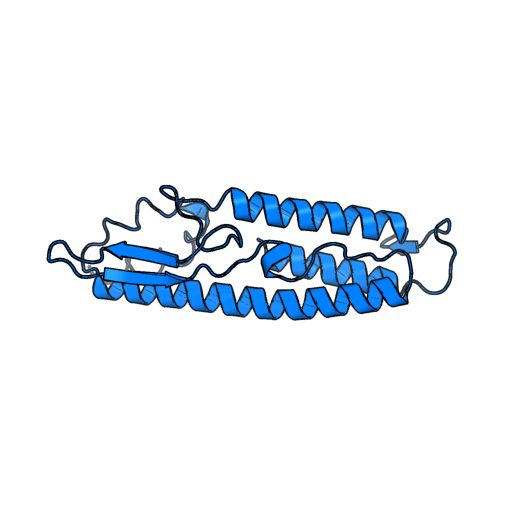.673 -1.481 5.277 1.00 86.81 70 GLN A C 1
ATOM 523 O O . GLN A 1 70 ? -11.951 -0.525 4.998 1.00 86.81 70 GLN A O 1
ATOM 528 N N . GLY A 1 71 ? -13.949 -1.326 5.621 1.00 83.88 71 GLY A N 1
ATOM 529 C CA . GLY A 1 71 ? -14.578 -0.022 5.798 1.00 83.88 71 GLY A CA 1
ATOM 530 C C . GLY A 1 71 ? -14.316 0.591 7.178 1.00 83.88 71 GLY A C 1
ATOM 531 O O . GLY A 1 71 ? -13.216 0.553 7.734 1.00 83.88 71 GLY A O 1
ATOM 532 N N . ARG A 1 72 ? -15.361 1.188 7.754 1.00 85.25 72 ARG A N 1
ATOM 533 C CA . ARG A 1 72 ? -15.355 1.593 9.165 1.00 85.25 72 ARG A CA 1
ATOM 534 C C . ARG A 1 72 ? -15.678 0.387 10.041 1.00 85.25 72 ARG A C 1
ATOM 536 O O . ARG A 1 72 ? -16.486 -0.453 9.659 1.00 85.25 72 ARG A O 1
ATOM 543 N N . VAL A 1 73 ? -15.066 0.337 11.213 1.00 80.88 73 VAL A N 1
ATOM 544 C CA . VAL A 1 73 ? -15.280 -0.685 12.235 1.00 80.88 73 VAL A CA 1
ATOM 545 C C . VAL A 1 73 ? -15.746 0.020 13.494 1.00 80.88 73 VAL A C 1
ATOM 547 O O . VAL A 1 73 ? -15.116 0.979 13.934 1.00 80.88 73 VAL A O 1
ATOM 550 N N . THR A 1 74 ? -16.840 -0.443 14.083 1.00 81.38 74 THR A N 1
ATOM 551 C CA . THR A 1 74 ? -17.303 0.061 15.375 1.00 81.38 74 THR A CA 1
ATOM 552 C C . THR A 1 74 ? -16.879 -0.911 16.463 1.00 81.38 74 THR A C 1
ATOM 554 O O . THR A 1 74 ? -17.296 -2.063 16.472 1.00 81.38 74 THR A O 1
ATOM 557 N N . ILE A 1 75 ? -16.044 -0.427 17.374 1.00 73.94 75 ILE A N 1
ATOM 558 C CA . ILE A 1 75 ? -15.565 -1.146 18.547 1.00 73.94 75 ILE A CA 1
ATOM 559 C C . ILE A 1 75 ? -16.428 -0.711 19.727 1.00 73.94 75 ILE A C 1
ATOM 561 O O . ILE A 1 75 ? -16.538 0.482 20.020 1.00 73.94 75 ILE A O 1
ATOM 565 N N . GLN A 1 76 ? -17.054 -1.669 20.402 1.00 71.69 76 GLN A N 1
ATOM 566 C CA . GLN A 1 76 ? -17.744 -1.404 21.657 1.00 71.69 76 GLN A CA 1
ATOM 567 C C . GLN A 1 76 ? -16.709 -1.375 22.784 1.00 71.69 76 GLN A C 1
ATOM 569 O O . GLN A 1 76 ? -15.999 -2.351 23.001 1.00 71.69 76 GLN A O 1
ATOM 574 N N . THR A 1 77 ? -16.576 -0.231 23.453 1.00 67.88 77 THR A N 1
ATOM 575 C CA . THR A 1 77 ? -15.506 0.017 24.431 1.00 67.88 77 THR A CA 1
ATOM 576 C C . THR A 1 77 ? -15.932 -0.219 25.871 1.00 67.88 77 THR A C 1
ATOM 578 O O . THR A 1 77 ? -15.069 -0.356 26.726 1.00 67.88 77 THR A O 1
ATOM 581 N N . THR A 1 78 ? -17.235 -0.238 26.166 1.00 64.88 78 THR A N 1
ATOM 582 C CA . THR A 1 78 ? -17.746 -0.518 27.516 1.00 64.88 78 THR A CA 1
ATOM 583 C C . THR A 1 78 ? -19.018 -1.359 27.474 1.00 64.88 78 THR A C 1
ATOM 585 O O . THR A 1 78 ? -19.790 -1.316 26.508 1.00 64.88 78 THR A O 1
ATOM 588 N N . GLU A 1 79 ? -19.263 -2.093 28.561 1.00 56.47 79 GLU A N 1
ATOM 589 C CA . GLU A 1 79 ? -20.506 -2.842 28.788 1.00 56.47 79 GLU A CA 1
ATOM 590 C C . GLU A 1 79 ? -21.745 -1.926 28.829 1.00 56.47 79 GLU A C 1
ATOM 592 O O . GLU A 1 79 ? -22.830 -2.326 28.421 1.00 56.47 79 GLU A O 1
ATOM 597 N N . PHE A 1 80 ? -21.559 -0.650 29.189 1.00 54.97 80 PHE A N 1
ATOM 598 C CA . PHE A 1 80 ? -22.613 0.370 29.250 1.00 54.97 80 PHE A CA 1
ATOM 599 C C . PHE A 1 80 ? -22.859 1.113 27.921 1.00 54.97 80 PHE A C 1
ATOM 601 O O . PHE A 1 80 ? -23.513 2.153 27.903 1.00 54.97 80 PHE A O 1
ATOM 608 N N . GLY A 1 81 ? -22.344 0.606 26.795 1.00 61.88 81 GLY A N 1
ATOM 609 C CA . GLY A 1 81 ? -22.699 1.102 25.458 1.00 61.88 81 GLY A CA 1
ATOM 610 C C . GLY A 1 81 ? -21.775 2.171 24.865 1.00 61.88 81 GLY A C 1
ATOM 611 O O . GLY A 1 81 ? -22.132 2.791 23.861 1.00 61.88 81 GLY A O 1
ATOM 612 N N . GLY A 1 82 ? -20.577 2.372 25.424 1.00 72.88 82 GLY A N 1
ATOM 613 C CA . GLY A 1 82 ? -19.538 3.185 24.791 1.00 72.88 82 GLY A CA 1
ATOM 614 C C . GLY A 1 82 ? -19.114 2.585 23.448 1.00 72.88 82 GLY A C 1
ATOM 615 O O . GLY A 1 82 ? -18.897 1.377 23.344 1.00 72.88 82 GLY A O 1
ATOM 616 N N . ARG A 1 83 ? -19.015 3.412 22.403 1.00 75.69 83 ARG A N 1
ATOM 617 C CA . ARG A 1 83 ? -18.629 2.981 21.051 1.00 75.69 83 ARG A CA 1
ATOM 618 C C . ARG A 1 83 ? -17.558 3.898 20.484 1.00 75.69 83 ARG A C 1
ATOM 620 O O . ARG A 1 83 ? -17.693 5.118 20.528 1.00 75.69 83 ARG A O 1
ATOM 627 N N . VAL A 1 84 ? -16.538 3.305 19.879 1.00 75.81 84 VAL A N 1
ATOM 628 C CA . VAL A 1 84 ?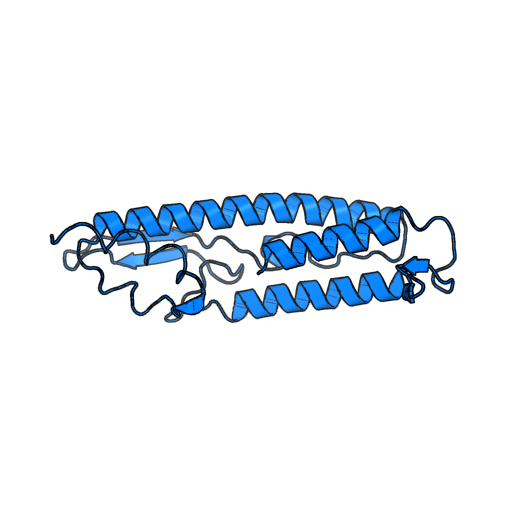 -15.526 4.009 19.092 1.00 75.81 84 VAL A CA 1
ATOM 629 C C . VAL A 1 84 ? -15.599 3.492 17.668 1.00 75.81 84 VAL A C 1
ATOM 631 O O . VAL A 1 84 ? -15.505 2.296 17.422 1.00 75.81 84 VAL A O 1
ATOM 634 N N . THR A 1 85 ? -15.784 4.397 16.712 1.00 81.06 85 THR A N 1
ATOM 635 C CA . THR A 1 85 ? -15.736 4.038 15.293 1.00 81.06 85 THR A CA 1
ATOM 636 C C . THR A 1 85 ? -14.358 4.359 14.747 1.00 81.06 85 THR A C 1
ATOM 638 O O . THR A 1 85 ? -13.928 5.509 14.758 1.00 81.06 85 THR A O 1
ATOM 641 N N . VAL A 1 86 ? -13.682 3.331 14.253 1.00 84.50 86 VAL A N 1
ATOM 642 C CA . VAL A 1 86 ? -12.345 3.392 13.675 1.00 84.50 86 VAL A CA 1
ATOM 643 C C . VAL A 1 86 ? -12.462 3.223 12.168 1.00 84.50 86 VAL A C 1
ATOM 645 O O . VAL A 1 86 ? -13.183 2.357 11.675 1.00 84.50 86 VAL A O 1
ATOM 648 N N . ARG A 1 87 ? -11.752 4.052 11.406 1.00 88.12 87 ARG A N 1
ATOM 649 C CA . ARG A 1 87 ? -11.609 3.858 9.961 1.00 88.12 87 ARG A CA 1
ATOM 650 C C . ARG A 1 87 ? -10.369 3.011 9.692 1.00 88.12 87 ARG A C 1
ATOM 652 O O . ARG A 1 87 ? -9.323 3.292 10.274 1.00 88.12 87 ARG A O 1
ATOM 659 N N . ALA A 1 88 ? -10.477 2.032 8.794 1.00 89.25 88 ALA A N 1
ATOM 660 C CA . ALA A 1 88 ? -9.311 1.298 8.322 1.00 89.25 88 ALA A CA 1
ATOM 661 C C . ALA A 1 88 ? -8.259 2.244 7.715 1.00 89.25 88 ALA A C 1
ATOM 663 O O . ALA A 1 88 ? -8.585 3.240 7.059 1.00 89.25 88 ALA A O 1
ATOM 664 N N . GLN A 1 89 ? -6.995 1.917 7.954 1.00 93.56 89 GLN A N 1
ATOM 665 C CA . GLN A 1 89 ? -5.804 2.610 7.483 1.00 93.56 89 GLN A CA 1
ATOM 666 C C . GLN A 1 89 ? -5.057 1.664 6.542 1.00 93.56 89 GLN A C 1
ATOM 668 O O . GLN A 1 89 ? -4.148 0.959 6.975 1.00 93.56 89 GLN A O 1
ATOM 673 N N . PRO A 1 90 ? -5.462 1.589 5.267 1.00 94.62 90 PRO A N 1
ATOM 674 C CA . PRO A 1 90 ? -5.035 0.509 4.396 1.00 94.62 90 PRO A CA 1
ATOM 675 C C . PRO A 1 90 ? -3.528 0.564 4.120 1.00 94.62 90 PRO A C 1
ATOM 677 O O . PRO A 1 90 ? -2.970 1.634 3.899 1.00 94.62 90 PRO A O 1
ATOM 680 N N . LEU A 1 91 ? -2.860 -0.583 4.148 1.00 95.12 91 LEU A N 1
ATOM 681 C CA . LEU A 1 91 ? -1.423 -0.748 3.900 1.00 95.12 91 LEU A CA 1
ATOM 682 C C . LEU A 1 91 ? -1.147 -1.743 2.764 1.00 95.12 91 LEU A C 1
ATOM 684 O O . LEU A 1 91 ? 0.003 -2.111 2.539 1.00 95.12 91 LEU A O 1
ATOM 688 N N . ASP A 1 92 ? -2.195 -2.193 2.075 1.00 94.94 92 ASP A N 1
ATOM 689 C CA . ASP A 1 92 ? -2.086 -2.990 0.857 1.00 94.94 92 ASP A CA 1
ATOM 690 C C . ASP A 1 92 ? -1.701 -2.118 -0.342 1.00 94.94 92 ASP A C 1
ATOM 692 O O . ASP A 1 92 ? -1.700 -0.884 -0.290 1.00 94.94 92 ASP A O 1
ATOM 696 N N . THR A 1 93 ? -1.370 -2.775 -1.447 1.00 95.06 93 THR A N 1
ATOM 697 C CA . THR A 1 93 ? -0.954 -2.135 -2.699 1.00 95.06 93 THR A CA 1
ATOM 698 C C . THR A 1 93 ? -1.966 -1.114 -3.200 1.00 95.06 93 THR A C 1
ATOM 700 O O . THR A 1 93 ? -1.578 -0.059 -3.696 1.00 95.06 93 THR A O 1
ATOM 703 N N . THR A 1 94 ? -3.259 -1.392 -3.027 1.00 94.88 94 THR A N 1
ATOM 704 C CA . THR A 1 94 ? -4.344 -0.478 -3.402 1.00 94.88 94 THR A CA 1
ATOM 705 C C . THR A 1 94 ? -4.367 0.747 -2.491 1.00 94.88 94 THR A C 1
ATOM 707 O O . THR A 1 94 ? -4.373 1.876 -2.974 1.00 94.88 94 THR A O 1
ATOM 710 N N . GLY A 1 95 ? -4.326 0.558 -1.169 1.00 93.62 95 GLY A N 1
ATOM 711 C CA . GLY A 1 95 ? -4.321 1.660 -0.209 1.00 93.62 95 GLY A CA 1
ATOM 712 C C . GLY A 1 95 ? -3.070 2.535 -0.262 1.00 93.62 95 GLY A C 1
ATOM 713 O O . GLY A 1 95 ? -3.130 3.703 0.135 1.00 93.62 95 GLY A O 1
ATOM 714 N N . LEU A 1 96 ? -1.947 1.979 -0.718 1.00 95.69 96 LEU A N 1
ATOM 715 C CA . LEU A 1 96 ? -0.662 2.662 -0.866 1.00 95.69 96 LEU A CA 1
ATOM 716 C C . LEU A 1 96 ? -0.401 3.211 -2.279 1.00 95.69 96 LEU A C 1
ATOM 718 O O . LEU A 1 96 ? 0.652 3.808 -2.486 1.00 95.69 96 LEU A O 1
ATOM 722 N N . ASP A 1 97 ? -1.329 3.033 -3.224 1.00 95.50 97 ASP A N 1
ATOM 723 C CA . ASP A 1 97 ? -1.182 3.451 -4.630 1.00 95.50 97 ASP A CA 1
ATOM 724 C C . ASP A 1 97 ? 0.071 2.866 -5.322 1.00 95.50 97 ASP A C 1
ATOM 726 O O . ASP A 1 97 ? 0.832 3.531 -6.029 1.00 95.50 97 ASP A O 1
ATOM 730 N N . LEU A 1 98 ? 0.315 1.576 -5.079 1.00 95.69 98 LEU A N 1
ATOM 731 C CA . LEU A 1 98 ? 1.448 0.824 -5.628 1.00 95.69 98 LEU A CA 1
ATOM 732 C C . LEU A 1 98 ? 1.042 -0.162 -6.726 1.00 95.69 98 LEU A C 1
ATOM 734 O O . LEU A 1 98 ? 1.891 -0.878 -7.256 1.00 95.69 98 LEU A O 1
ATOM 738 N N . ALA A 1 99 ? -0.238 -0.216 -7.088 1.00 90.88 99 ALA A N 1
ATOM 739 C CA . ALA A 1 99 ? -0.704 -1.089 -8.155 1.00 90.88 99 ALA A CA 1
ATOM 740 C C . ALA A 1 99 ? -0.028 -0.735 -9.495 1.00 90.88 99 ALA A C 1
ATOM 742 O O . ALA A 1 99 ? 0.031 0.426 -9.902 1.00 90.88 99 ALA A O 1
ATOM 743 N N . GLY A 1 100 ? 0.480 -1.757 -10.189 1.00 87.75 100 GLY A N 1
ATOM 744 C CA . GLY A 1 100 ? 1.017 -1.616 -11.544 1.00 87.75 100 GLY A CA 1
ATOM 745 C C . GLY A 1 100 ? 2.334 -0.841 -11.662 1.00 87.75 100 GLY A C 1
ATOM 746 O O . GLY A 1 100 ? 2.630 -0.336 -12.744 1.00 87.75 100 GLY A O 1
ATOM 747 N N . ILE A 1 101 ? 3.132 -0.718 -10.594 1.00 92.06 101 ILE A N 1
ATOM 748 C CA . ILE A 1 101 ? 4.488 -0.165 -10.734 1.00 92.06 101 ILE A CA 1
ATOM 749 C C . ILE A 1 101 ? 5.344 -1.047 -11.654 1.00 92.06 101 ILE A C 1
ATOM 751 O O . ILE A 1 101 ? 5.278 -2.276 -11.615 1.00 92.06 101 ILE A O 1
ATOM 755 N N . SER A 1 102 ? 6.187 -0.401 -12.453 1.00 89.69 102 SER A N 1
ATOM 756 C CA . SER A 1 102 ? 7.123 -1.041 -13.376 1.00 89.69 102 SER A CA 1
ATOM 757 C C . SER A 1 102 ? 8.504 -0.409 -13.232 1.00 89.69 102 SER A C 1
ATOM 759 O O . SER A 1 102 ? 8.630 0.729 -12.784 1.00 89.69 102 SER A O 1
ATOM 761 N N . ALA A 1 103 ? 9.541 -1.149 -13.610 1.00 89.62 103 ALA A N 1
ATOM 762 C CA . ALA A 1 103 ? 10.913 -0.660 -13.677 1.00 89.62 103 ALA A CA 1
ATOM 763 C C . ALA A 1 103 ? 11.595 -1.056 -14.996 1.00 89.62 103 ALA A C 1
ATOM 765 O O . ALA A 1 103 ? 12.822 -1.151 -15.042 1.00 89.62 103 ALA A O 1
ATOM 766 N N . LEU A 1 104 ? 10.825 -1.341 -16.056 1.00 87.31 104 LEU A N 1
ATOM 767 C CA . LEU A 1 104 ? 11.360 -1.799 -17.344 1.00 87.31 104 LEU A CA 1
ATOM 768 C C . LEU A 1 104 ? 12.133 -0.683 -18.053 1.00 87.31 104 LEU A C 1
ATOM 770 O O . LEU A 1 104 ? 13.181 -0.935 -18.656 1.00 87.31 104 LEU A O 1
ATOM 774 N N . THR A 1 105 ? 11.657 0.555 -17.935 1.00 85.31 105 THR A N 1
ATOM 775 C CA . THR A 1 105 ? 12.352 1.754 -18.419 1.00 85.31 105 THR A CA 1
ATOM 776 C C . THR A 1 105 ? 12.906 2.590 -17.264 1.00 85.31 105 THR A C 1
ATOM 778 O O . THR A 1 105 ? 12.633 2.338 -16.090 1.00 85.31 105 THR A O 1
ATOM 781 N N . GLN A 1 106 ? 13.747 3.575 -17.592 1.00 85.25 106 GLN A N 1
ATOM 782 C CA . GLN A 1 106 ? 14.349 4.439 -16.578 1.00 85.25 106 GLN A CA 1
ATOM 783 C C . GLN A 1 106 ? 13.285 5.359 -15.986 1.00 85.25 106 GLN A C 1
ATOM 785 O O . GLN A 1 106 ? 13.207 5.492 -14.769 1.00 85.25 106 GLN A O 1
ATOM 790 N N . ASP A 1 107 ? 12.436 5.922 -16.843 1.00 88.81 107 ASP A N 1
ATOM 791 C CA . ASP A 1 107 ? 11.339 6.798 -16.440 1.00 88.81 107 ASP A CA 1
ATOM 792 C C . ASP A 1 107 ? 10.326 6.050 -15.570 1.00 88.81 107 ASP A C 1
ATOM 794 O O . ASP A 1 107 ? 9.909 6.559 -14.529 1.00 88.81 107 ASP A O 1
ATOM 798 N N . GLU A 1 108 ? 10.002 4.801 -15.926 1.00 90.56 108 GLU A N 1
ATOM 799 C CA . GLU A 1 108 ? 9.172 3.929 -15.091 1.00 90.56 108 GLU A CA 1
ATOM 800 C C . GLU A 1 108 ? 9.813 3.679 -13.724 1.00 90.56 108 GLU A C 1
ATOM 802 O O . GLU A 1 108 ? 9.144 3.831 -12.706 1.00 90.56 108 GLU A O 1
ATOM 807 N N . ALA A 1 109 ? 11.116 3.379 -13.673 1.00 90.19 109 ALA A N 1
ATOM 808 C CA . ALA A 1 109 ? 11.823 3.171 -12.412 1.00 90.19 109 ALA A CA 1
ATOM 809 C C . ALA A 1 109 ? 11.846 4.437 -11.531 1.00 90.19 109 ALA A C 1
ATOM 811 O O . ALA A 1 109 ? 11.659 4.348 -10.315 1.00 90.19 109 ALA A O 1
ATOM 812 N N . VAL A 1 110 ? 12.023 5.625 -12.126 1.00 92.38 110 VAL A N 1
ATOM 813 C CA . VAL A 1 110 ? 11.953 6.918 -11.419 1.00 92.38 110 VAL A CA 1
ATOM 814 C C . VAL A 1 110 ? 10.550 7.160 -10.858 1.00 92.38 110 VAL A C 1
ATOM 816 O O . VAL A 1 110 ? 10.401 7.508 -9.679 1.00 92.38 110 VAL A O 1
ATOM 819 N N . ALA A 1 111 ? 9.516 6.944 -11.674 1.00 94.31 111 ALA A N 1
ATOM 820 C CA . ALA A 1 111 ? 8.125 7.108 -11.270 1.00 94.31 111 ALA A CA 1
ATOM 821 C C . ALA A 1 111 ? 7.744 6.120 -10.157 1.00 94.31 111 ALA A C 1
ATOM 823 O O . ALA A 1 111 ? 7.214 6.527 -9.120 1.00 94.31 111 ALA A O 1
ATOM 824 N N . ALA A 1 112 ? 8.083 4.841 -10.326 1.00 94.94 112 ALA A N 1
ATOM 825 C CA . ALA A 1 112 ? 7.855 3.793 -9.339 1.00 94.94 112 ALA A CA 1
ATOM 826 C C . ALA A 1 112 ? 8.553 4.111 -8.014 1.00 94.94 112 ALA A C 1
ATOM 828 O O . ALA A 1 112 ? 7.917 4.056 -6.963 1.00 94.94 112 ALA A O 1
ATOM 829 N N . ARG A 1 113 ? 9.827 4.528 -8.039 1.00 94.94 113 ARG A N 1
ATOM 830 C CA . ARG A 1 113 ? 10.558 4.897 -6.816 1.00 94.94 113 ARG A CA 1
ATOM 831 C C . ARG A 1 113 ? 9.889 6.059 -6.095 1.00 94.94 113 ARG A C 1
ATOM 833 O O . ARG A 1 113 ? 9.797 6.060 -4.869 1.00 94.94 113 ARG A O 1
ATOM 840 N N . THR A 1 114 ? 9.415 7.048 -6.846 1.00 96.56 114 THR A N 1
ATOM 841 C CA . THR A 1 114 ? 8.709 8.201 -6.280 1.00 96.56 114 THR A CA 1
ATOM 842 C C . THR A 1 114 ? 7.421 7.770 -5.582 1.00 96.56 114 THR A C 1
ATOM 844 O O . THR A 1 114 ? 7.201 8.162 -4.435 1.00 96.56 114 THR A O 1
ATOM 847 N N . ARG A 1 115 ? 6.619 6.902 -6.213 1.00 96.75 115 ARG A N 1
ATOM 848 C CA . ARG A 1 115 ? 5.413 6.335 -5.588 1.00 96.75 115 ARG A CA 1
ATOM 849 C C . ARG A 1 115 ? 5.745 5.527 -4.336 1.00 96.75 115 ARG A C 1
ATOM 851 O O . ARG A 1 115 ? 5.136 5.757 -3.299 1.00 96.75 115 ARG A O 1
ATOM 858 N N . VAL A 1 116 ? 6.768 4.672 -4.381 1.00 96.75 116 VAL A N 1
ATOM 859 C CA . VAL A 1 116 ? 7.213 3.881 -3.219 1.00 96.75 116 VAL A CA 1
ATOM 860 C C . VAL A 1 116 ? 7.656 4.772 -2.054 1.00 96.75 116 VAL A C 1
ATOM 862 O O . VAL A 1 116 ? 7.300 4.503 -0.911 1.00 96.75 116 VAL A O 1
ATOM 865 N N . ARG A 1 117 ? 8.351 5.885 -2.315 1.00 96.69 117 ARG A N 1
ATOM 866 C CA . ARG A 1 117 ? 8.730 6.862 -1.275 1.00 96.69 117 ARG A CA 1
ATOM 867 C C . ARG A 1 117 ? 7.539 7.556 -0.627 1.00 96.69 117 ARG A C 1
ATOM 869 O O . ARG A 1 117 ? 7.586 7.867 0.563 1.00 96.69 117 ARG A O 1
ATOM 876 N N . ILE A 1 118 ? 6.513 7.867 -1.414 1.00 97.12 118 ILE A N 1
ATOM 877 C CA . ILE A 1 118 ? 5.267 8.443 -0.900 1.00 97.12 118 ILE A CA 1
ATOM 878 C C . ILE A 1 118 ? 4.550 7.388 -0.057 1.00 97.12 118 ILE A C 1
ATOM 880 O O . ILE A 1 118 ? 4.250 7.648 1.106 1.00 97.12 118 ILE A O 1
ATOM 884 N N . ALA A 1 119 ? 4.388 6.177 -0.595 1.00 96.25 119 ALA A N 1
ATOM 885 C CA . ALA A 1 119 ? 3.787 5.045 0.096 1.00 96.25 119 ALA A CA 1
ATOM 886 C C . ALA A 1 119 ? 4.484 4.724 1.422 1.00 96.25 119 ALA A C 1
ATOM 888 O O . ALA A 1 119 ? 3.807 4.446 2.405 1.00 96.25 119 ALA A O 1
ATOM 889 N N . LEU A 1 120 ? 5.815 4.813 1.486 1.00 96.12 120 LEU A N 1
ATOM 890 C CA . LEU A 1 120 ? 6.579 4.598 2.713 1.00 96.12 120 LEU A CA 1
ATOM 891 C C . LEU A 1 120 ? 6.206 5.611 3.802 1.00 96.12 120 LEU A C 1
ATOM 893 O O . LEU A 1 120 ? 5.862 5.210 4.912 1.00 96.12 120 LEU A O 1
ATOM 897 N N . ARG A 1 121 ? 6.178 6.908 3.471 1.00 95.88 121 ARG A N 1
ATOM 898 C CA . ARG A 1 121 ? 5.750 7.957 4.412 1.00 95.88 121 ARG A CA 1
ATOM 899 C C . ARG A 1 121 ? 4.295 7.775 4.838 1.00 95.88 121 ARG A C 1
ATOM 901 O O . ARG A 1 121 ? 3.963 7.931 6.011 1.00 95.88 121 ARG A O 1
ATOM 908 N N . THR A 1 122 ? 3.424 7.420 3.896 1.00 96.44 122 THR A N 1
ATOM 909 C CA . THR A 1 122 ? 2.017 7.129 4.178 1.00 96.44 122 THR A CA 1
ATOM 910 C C . THR A 1 122 ? 1.870 5.922 5.104 1.00 96.44 122 THR A C 1
ATOM 912 O O . THR A 1 122 ? 1.099 5.985 6.058 1.00 96.44 122 THR A O 1
ATOM 915 N N . ALA A 1 123 ? 2.623 4.846 4.874 1.00 94.12 123 ALA A N 1
ATOM 916 C CA . ALA A 1 123 ? 2.605 3.651 5.707 1.00 94.12 123 ALA A CA 1
ATOM 917 C C . ALA A 1 123 ? 3.105 3.945 7.128 1.00 94.12 123 ALA A C 1
ATOM 919 O O . ALA A 1 123 ? 2.452 3.551 8.091 1.00 94.12 123 ALA A O 1
ATOM 920 N N . GLU A 1 124 ? 4.211 4.681 7.273 1.00 93.62 124 GLU A N 1
ATOM 921 C CA . GLU A 1 124 ? 4.744 5.102 8.576 1.00 93.62 124 GLU A CA 1
ATOM 922 C C . GLU A 1 124 ? 3.726 5.959 9.351 1.00 93.62 124 GLU A C 1
ATOM 924 O O . GLU A 1 124 ? 3.439 5.684 10.517 1.00 93.62 124 GLU A O 1
ATOM 929 N N . SER A 1 125 ? 3.094 6.935 8.689 1.00 95.00 125 SER A N 1
ATOM 930 C CA . SER A 1 125 ? 2.052 7.778 9.294 1.00 95.00 125 SER A CA 1
ATOM 931 C C . SER A 1 125 ? 0.810 6.981 9.721 1.00 95.00 125 SER A C 1
ATOM 933 O O . SER A 1 125 ? 0.286 7.175 10.823 1.00 95.00 125 SER A O 1
ATOM 935 N N . ARG A 1 126 ? 0.352 6.046 8.880 1.00 93.75 126 ARG A N 1
ATOM 936 C CA . ARG A 1 126 ? -0.792 5.169 9.176 1.00 93.75 126 ARG A CA 1
ATOM 937 C C . ARG A 1 126 ? -0.502 4.235 10.348 1.00 93.75 126 ARG A C 1
ATOM 939 O O . ARG A 1 126 ? -1.340 4.114 11.237 1.00 93.75 126 ARG A O 1
ATOM 946 N N . LEU A 1 127 ? 0.685 3.629 10.390 1.00 90.31 127 LEU A N 1
ATOM 947 C CA . LEU A 1 127 ? 1.116 2.781 11.505 1.00 90.31 127 LEU A CA 1
ATOM 948 C C . LEU A 1 127 ? 1.218 3.571 12.813 1.00 90.31 127 LEU A C 1
ATOM 950 O O . LEU A 1 127 ? 0.738 3.097 13.838 1.00 90.31 127 LEU A O 1
ATOM 954 N N . SER A 1 128 ? 1.762 4.790 12.777 1.00 89.75 128 SER A N 1
ATOM 955 C CA . SER A 1 128 ? 1.793 5.676 13.947 1.00 89.75 128 SER A CA 1
ATOM 956 C C . SER A 1 128 ? 0.385 6.018 14.447 1.00 89.75 128 SER A C 1
ATOM 958 O O . SER A 1 128 ? 0.124 5.958 15.646 1.00 89.75 128 SER A O 1
ATOM 960 N N . SER A 1 129 ? -0.549 6.292 13.532 1.00 88.69 129 SER A N 1
ATOM 961 C CA . SER A 1 129 ? -1.948 6.575 13.880 1.00 88.69 129 SER A CA 1
ATOM 962 C C . SER A 1 129 ? -2.650 5.364 14.507 1.00 88.69 129 SER A C 1
ATOM 964 O O . SER A 1 129 ? -3.434 5.522 15.440 1.00 88.69 129 SER A O 1
ATOM 966 N N . LEU A 1 130 ? -2.366 4.154 14.015 1.00 87.94 130 LEU A N 1
ATOM 967 C CA . LEU A 1 130 ? -2.899 2.913 14.582 1.00 87.94 130 LEU A CA 1
ATOM 968 C C . LEU A 1 130 ? -2.302 2.598 15.958 1.00 87.94 130 LEU A C 1
ATOM 970 O O . LEU A 1 130 ? -3.036 2.153 16.835 1.00 87.94 130 LEU A O 1
ATOM 974 N N . ALA A 1 131 ? -1.009 2.859 16.164 1.00 85.31 131 ALA A N 1
ATOM 975 C CA . ALA A 1 131 ? -0.369 2.708 17.469 1.00 85.31 131 ALA A CA 1
ATOM 976 C C . ALA A 1 131 ? -0.985 3.666 18.501 1.00 85.31 131 ALA A C 1
ATOM 978 O O . ALA A 1 131 ? -1.444 3.221 19.548 1.00 85.31 131 ALA A O 1
ATOM 979 N N . ALA A 1 132 ? -1.122 4.952 18.154 1.00 83.50 132 ALA A N 1
ATOM 980 C CA . ALA A 1 132 ? -1.772 5.938 19.016 1.00 83.50 132 ALA A CA 1
ATOM 981 C C . ALA A 1 132 ? -3.232 5.566 19.330 1.00 83.50 132 ALA A C 1
ATOM 983 O O . ALA A 1 132 ? -3.700 5.748 20.452 1.00 83.50 132 ALA A O 1
ATOM 984 N N . LEU A 1 133 ? -3.961 5.012 18.355 1.00 83.75 133 LEU A N 1
ATOM 985 C CA . LEU A 1 133 ? -5.301 4.482 18.593 1.00 83.75 133 LEU A CA 1
ATOM 986 C C . LEU A 1 133 ? -5.277 3.331 19.609 1.00 83.75 133 LEU A C 1
ATOM 988 O O . LEU A 1 133 ? -6.094 3.343 20.528 1.00 83.75 133 LEU A O 1
ATOM 992 N N . GLY A 1 134 ? -4.348 2.382 19.470 1.00 79.00 134 GLY A N 1
ATOM 993 C CA . GLY A 1 134 ? -4.140 1.298 20.434 1.00 79.00 134 GLY A CA 1
ATOM 994 C C . GLY A 1 134 ? -3.943 1.826 21.855 1.00 79.00 134 GLY A C 1
ATOM 995 O O . GLY A 1 134 ? -4.722 1.477 22.741 1.00 79.00 134 GLY A O 1
ATOM 996 N N . ASP A 1 135 ? -3.014 2.768 22.032 1.00 77.12 135 ASP A N 1
ATOM 997 C CA . ASP A 1 135 ? -2.716 3.386 23.330 1.00 77.12 135 ASP A CA 1
ATOM 998 C C . ASP A 1 135 ? -3.957 4.066 23.942 1.00 77.12 135 ASP A C 1
ATOM 1000 O O . ASP A 1 135 ? -4.242 3.935 25.135 1.00 77.12 135 ASP A O 1
ATOM 1004 N N . THR A 1 136 ? -4.749 4.780 23.128 1.00 74.38 136 THR A N 1
ATOM 1005 C CA . THR A 1 136 ? -5.971 5.449 23.619 1.00 74.38 136 THR A CA 1
ATOM 1006 C C . THR A 1 136 ? -7.072 4.475 24.033 1.00 74.38 136 THR A C 1
ATOM 1008 O O . THR A 1 136 ? -7.840 4.778 24.952 1.00 74.38 136 THR A O 1
ATOM 1011 N N . LEU A 1 137 ? -7.179 3.328 23.357 1.00 72.44 137 LEU A N 1
ATOM 1012 C CA . LEU A 1 137 ? -8.166 2.299 23.672 1.00 72.44 137 LEU A CA 1
ATOM 1013 C C . LEU A 1 137 ? -7.763 1.516 24.925 1.00 72.44 137 LEU A C 1
ATOM 1015 O O . LEU A 1 137 ? -8.617 1.272 25.774 1.00 72.44 137 LEU A O 1
ATOM 1019 N N . GLU A 1 138 ? -6.477 1.195 25.079 1.00 67.94 138 GLU A N 1
ATOM 1020 C CA . GLU A 1 138 ? -5.939 0.547 26.279 1.00 67.94 138 GLU A CA 1
ATOM 1021 C C . GLU A 1 138 ? -6.134 1.428 27.524 1.00 67.94 138 GLU A C 1
ATOM 1023 O O . GLU A 1 138 ? -6.681 0.973 28.530 1.00 67.94 138 GLU A O 1
ATOM 1028 N N . PHE A 1 139 ? -5.797 2.721 27.430 1.00 59.84 139 PHE A N 1
ATOM 1029 C CA . PHE A 1 139 ? -5.946 3.673 28.535 1.00 59.84 139 PHE A CA 1
ATOM 1030 C C . PHE A 1 139 ? -7.407 3.872 28.975 1.00 59.84 139 PHE A C 1
ATOM 1032 O O . PHE A 1 139 ? -7.685 3.992 30.167 1.00 59.84 139 PHE A O 1
ATOM 1039 N N . ARG A 1 140 ? -8.362 3.900 28.032 1.00 56.84 140 ARG A N 1
ATOM 1040 C CA . ARG A 1 140 ? -9.800 4.024 28.353 1.00 56.84 140 ARG A CA 1
ATOM 1041 C C . ARG A 1 140 ? -10.431 2.722 28.835 1.00 56.84 140 ARG A C 1
ATOM 1043 O O . ARG A 1 140 ? -11.509 2.772 29.421 1.00 56.84 140 ARG A O 1
ATOM 1050 N N . GLY A 1 141 ? -9.806 1.583 28.550 1.00 51.53 141 GLY A N 1
ATOM 1051 C CA . GLY A 1 141 ? -10.393 0.272 28.774 1.00 51.53 141 GLY A CA 1
ATOM 1052 C C . GLY A 1 141 ? -10.450 -0.141 30.239 1.00 51.53 141 GLY A C 1
ATOM 1053 O O . GLY A 1 141 ? -11.424 -0.779 30.620 1.00 51.53 141 GLY A O 1
ATOM 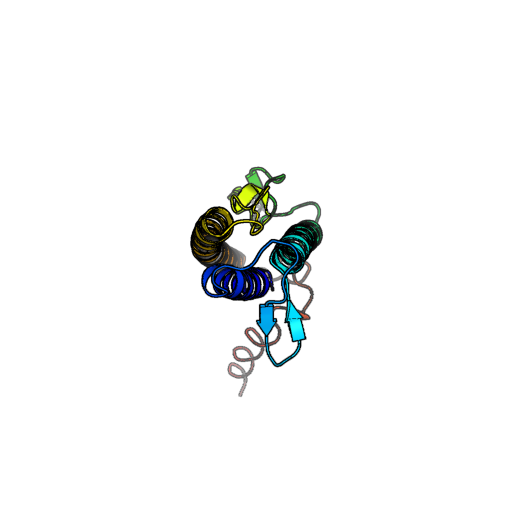1054 N N . GLY A 1 142 ? -9.425 0.130 31.062 1.00 46.88 142 GLY A N 1
ATOM 1055 C CA . GLY A 1 142 ? -9.326 -0.384 32.450 1.00 46.88 142 GLY A CA 1
ATOM 1056 C C . GLY A 1 142 ? -9.452 -1.918 32.607 1.00 46.88 142 GLY A C 1
ATOM 1057 O O . GLY A 1 142 ? -9.277 -2.460 33.691 1.00 46.88 142 GLY A O 1
ATOM 1058 N N . THR A 1 143 ? -9.725 -2.627 31.515 1.00 45.66 143 THR A N 1
ATOM 1059 C CA . THR A 1 143 ? -9.965 -4.051 31.360 1.00 45.66 143 THR A CA 1
ATOM 1060 C C . THR A 1 143 ? -9.079 -4.479 30.203 1.00 45.66 143 THR A C 1
ATOM 1062 O O . THR A 1 143 ? -9.448 -4.434 29.034 1.00 45.66 143 THR A O 1
ATOM 1065 N N . ALA A 1 144 ? -7.859 -4.887 30.541 1.00 42.44 144 ALA A N 1
ATOM 1066 C CA . ALA A 1 144 ? -6.854 -5.417 29.621 1.00 42.44 144 ALA A CA 1
ATOM 1067 C C . ALA A 1 144 ? -7.287 -6.716 28.893 1.00 42.44 144 ALA A C 1
ATOM 1069 O O . ALA A 1 144 ? -6.461 -7.398 28.296 1.00 42.44 144 ALA A O 1
ATOM 1070 N N . GLN A 1 145 ? -8.563 -7.107 28.936 1.00 39.38 145 GLN A N 1
ATOM 1071 C CA . GLN A 1 145 ? -9.024 -8.401 28.434 1.00 39.38 145 GLN A CA 1
ATOM 1072 C C . GLN A 1 145 ? -9.288 -8.432 26.928 1.00 39.38 145 GLN A C 1
ATOM 1074 O O . GLN A 1 145 ? -9.190 -9.500 26.333 1.00 39.38 145 GLN A O 1
ATOM 1079 N N . SER A 1 146 ? -9.580 -7.305 26.279 1.00 40.66 146 SER A N 1
ATOM 1080 C CA . SER A 1 146 ? -10.006 -7.322 24.873 1.00 40.66 146 SER A CA 1
ATOM 1081 C C . SER A 1 146 ? -8.863 -7.283 23.854 1.00 40.66 146 SER A C 1
ATOM 1083 O O . SER A 1 146 ? -9.103 -7.625 22.703 1.00 40.66 146 SER A O 1
ATOM 1085 N N . PHE A 1 147 ? -7.624 -6.953 24.248 1.00 39.66 147 PHE A N 1
ATOM 1086 C CA . PHE A 1 147 ? -6.466 -6.938 23.333 1.00 39.66 147 PHE A CA 1
ATOM 1087 C C . PHE A 1 147 ? -5.419 -8.036 23.574 1.00 39.66 147 PHE A C 1
ATOM 1089 O O . PHE A 1 147 ? -4.676 -8.351 22.645 1.00 39.66 147 PHE A O 1
ATOM 1096 N N . ILE A 1 148 ? -5.392 -8.695 24.743 1.00 41.91 148 ILE A N 1
ATOM 1097 C CA . ILE A 1 148 ? -4.501 -9.857 24.970 1.00 41.91 148 ILE A CA 1
ATOM 1098 C C . ILE A 1 148 ? -4.856 -11.020 24.021 1.00 41.91 148 ILE A C 1
ATOM 1100 O O . ILE A 1 148 ? -4.000 -11.821 23.672 1.00 41.91 148 ILE A O 1
ATOM 1104 N N . GLN A 1 149 ? -6.086 -11.061 23.503 1.00 39.44 149 GLN A N 1
ATOM 1105 C CA . GLN A 1 149 ? -6.497 -12.038 22.490 1.00 39.44 149 GLN A CA 1
ATOM 1106 C C . GLN A 1 149 ? -6.237 -11.585 21.036 1.00 39.44 149 GLN A C 1
ATOM 1108 O O . GLN A 1 149 ? -6.440 -12.368 20.112 1.00 39.44 149 GLN A O 1
ATOM 1113 N N . ILE A 1 150 ? -5.802 -10.333 20.822 1.00 44.00 150 ILE A N 1
ATOM 1114 C CA . ILE A 1 150 ? -5.644 -9.700 19.496 1.00 44.00 150 ILE A CA 1
ATOM 1115 C C . ILE A 1 150 ? -4.175 -9.662 19.036 1.00 44.00 150 ILE A C 1
ATOM 1117 O O . ILE A 1 150 ? -3.896 -9.551 17.843 1.00 44.00 150 ILE A O 1
ATOM 1121 N N . GLY A 1 151 ? -3.215 -9.794 19.951 1.00 34.75 151 GLY A N 1
ATOM 1122 C CA . GLY A 1 151 ? -1.791 -9.802 19.627 1.00 34.75 151 GLY A CA 1
ATOM 1123 C C . GLY A 1 151 ? -1.183 -11.190 19.761 1.00 34.75 151 GLY A C 1
ATOM 1124 O O . GLY A 1 151 ? -0.934 -11.641 20.871 1.00 34.75 151 GLY A O 1
ATOM 1125 N N . ASN A 1 152 ? -0.847 -11.836 18.641 1.00 39.34 152 ASN A N 1
ATOM 1126 C CA . ASN A 1 152 ? 0.211 -12.847 18.657 1.00 39.34 152 ASN A CA 1
ATOM 1127 C C . ASN A 1 152 ? 1.472 -12.187 19.244 1.00 39.34 152 ASN A C 1
ATOM 1129 O O . ASN A 1 152 ? 1.990 -11.216 18.686 1.00 39.34 152 ASN A O 1
ATOM 1133 N N . GLU A 1 153 ? 1.937 -12.718 20.371 1.00 42.22 153 GLU A N 1
ATOM 1134 C CA . GLU A 1 153 ? 2.944 -12.163 21.288 1.00 42.22 153 GLU A CA 1
ATOM 1135 C C . GLU A 1 153 ? 4.298 -11.801 20.634 1.00 42.22 153 GLU A C 1
ATOM 1137 O O . GLU A 1 153 ? 5.096 -11.072 21.217 1.00 42.22 153 GLU A O 1
ATOM 1142 N N . GLY A 1 154 ? 4.549 -12.217 19.389 1.00 40.25 154 GLY A N 1
ATOM 1143 C CA . GLY A 1 154 ? 5.820 -12.006 18.686 1.00 40.25 154 GLY A CA 1
ATOM 1144 C C . GLY A 1 154 ? 6.057 -10.617 18.069 1.00 40.25 154 GLY A C 1
ATOM 1145 O O . GLY A 1 154 ? 7.175 -10.348 17.638 1.00 40.25 154 GLY A O 1
ATOM 1146 N N . LEU A 1 155 ? 5.059 -9.724 17.990 1.00 42.94 155 LEU A N 1
ATOM 1147 C CA . LEU A 1 155 ? 5.245 -8.374 17.406 1.00 42.94 155 LEU A CA 1
ATOM 1148 C C . LEU A 1 155 ? 5.512 -7.267 18.440 1.00 42.94 155 LEU A C 1
ATOM 1150 O O . LEU A 1 155 ? 5.994 -6.200 18.063 1.00 42.94 155 LEU A O 1
ATOM 1154 N N . PHE A 1 156 ? 5.246 -7.525 19.724 1.00 41.75 156 PHE A N 1
ATOM 1155 C CA . PHE A 1 156 ? 5.347 -6.538 20.811 1.00 41.75 156 PHE A CA 1
ATOM 1156 C C . PHE A 1 156 ? 6.248 -6.985 21.976 1.00 41.75 156 PHE A C 1
ATOM 1158 O O . PHE A 1 156 ? 6.374 -6.269 22.973 1.00 41.75 156 PHE A O 1
ATOM 1165 N N . GLU A 1 157 ? 6.909 -8.142 21.850 1.00 43.12 157 GLU A N 1
ATOM 1166 C CA . GLU A 1 157 ? 7.683 -8.787 22.923 1.00 43.12 157 GLU A CA 1
ATOM 1167 C C . GLU A 1 157 ? 8.807 -7.900 23.498 1.00 43.12 157 GLU A C 1
ATOM 1169 O O . GLU A 1 157 ? 9.167 -8.024 24.669 1.00 43.12 157 GLU A O 1
ATOM 1174 N N . SER A 1 158 ? 9.310 -6.942 22.717 1.00 39.81 158 SER A N 1
ATOM 1175 C CA . SER A 1 158 ? 10.364 -6.004 23.121 1.00 39.81 158 SER A CA 1
ATOM 1176 C C . SER A 1 158 ? 9.867 -4.652 23.653 1.00 39.81 158 SER A C 1
ATOM 1178 O O . SER A 1 158 ? 10.657 -3.928 24.253 1.00 39.81 158 SER A O 1
ATOM 1180 N N . ALA A 1 159 ? 8.582 -4.308 23.504 1.00 41.78 159 ALA A N 1
ATOM 1181 C CA . ALA A 1 159 ? 8.036 -3.038 24.004 1.00 41.78 159 ALA A CA 1
ATOM 1182 C C . ALA A 1 159 ? 7.347 -3.178 25.374 1.00 41.78 159 ALA A C 1
ATOM 1184 O O . ALA A 1 159 ? 7.393 -2.256 26.188 1.00 41.78 159 ALA A O 1
ATOM 1185 N N . VAL A 1 160 ? 6.747 -4.339 25.660 1.00 42.84 160 VAL A N 1
ATOM 1186 C CA . VAL A 1 160 ? 5.869 -4.509 26.834 1.00 42.84 160 VAL A CA 1
ATOM 1187 C C . VAL A 1 160 ? 6.604 -5.064 28.064 1.00 42.84 160 VAL A C 1
ATOM 1189 O O . VAL A 1 160 ? 6.244 -4.743 29.196 1.00 42.84 160 VAL A O 1
ATOM 1192 N N . ARG A 1 161 ? 7.699 -5.823 27.897 1.00 40.00 161 ARG A N 1
ATOM 1193 C CA . ARG A 1 161 ? 8.417 -6.426 29.045 1.00 40.00 161 ARG A CA 1
ATOM 1194 C C . ARG A 1 161 ? 9.194 -5.426 29.911 1.00 40.00 161 ARG A C 1
ATOM 1196 O O . ARG A 1 161 ? 9.489 -5.730 31.061 1.00 40.00 161 ARG A O 1
ATOM 1203 N N . GLY A 1 162 ? 9.491 -4.227 29.406 1.00 32.34 162 GLY A N 1
ATOM 1204 C CA . GLY A 1 162 ? 10.329 -3.251 30.113 1.00 32.34 162 GLY A CA 1
ATOM 1205 C C . GLY A 1 162 ? 9.642 -2.452 31.229 1.00 32.34 162 GLY A C 1
ATOM 1206 O O . GLY A 1 162 ? 10.340 -1.854 32.042 1.00 32.34 162 GLY A O 1
ATOM 1207 N N . ARG A 1 163 ? 8.300 -2.409 31.298 1.00 37.66 163 ARG A N 1
ATOM 1208 C CA . ARG A 1 163 ? 7.581 -1.503 32.228 1.00 37.66 163 ARG A CA 1
ATOM 1209 C C . ARG A 1 163 ? 6.804 -2.173 33.360 1.00 37.66 163 ARG A C 1
ATOM 1211 O O . ARG A 1 163 ? 6.297 -1.458 34.216 1.00 37.66 163 ARG A O 1
ATOM 1218 N N . LEU A 1 164 ? 6.766 -3.505 33.431 1.00 34.56 164 LEU A N 1
ATOM 1219 C CA . LEU A 1 164 ? 6.064 -4.219 34.510 1.00 34.56 164 LEU A CA 1
ATOM 1220 C C . LEU A 1 164 ? 6.977 -4.746 35.631 1.00 34.56 164 LEU A C 1
ATOM 1222 O O . LEU A 1 164 ? 6.474 -5.292 36.606 1.00 34.56 164 LEU A O 1
ATOM 1226 N N . VAL A 1 165 ? 8.299 -4.547 35.553 1.00 35.44 165 VAL A N 1
ATOM 1227 C CA . VAL A 1 165 ? 9.236 -5.068 36.573 1.00 35.44 165 VAL A CA 1
ATOM 1228 C C . VAL A 1 165 ? 9.417 -4.124 37.775 1.00 35.44 165 VAL A C 1
ATOM 1230 O O . VAL A 1 165 ? 10.024 -4.518 38.759 1.00 35.44 165 VAL A O 1
ATOM 1233 N N . ASN A 1 166 ? 8.856 -2.909 37.773 1.00 32.00 166 ASN A N 1
ATOM 1234 C CA . ASN A 1 166 ? 9.188 -1.908 38.801 1.00 32.00 166 ASN A CA 1
ATOM 1235 C C . ASN A 1 166 ? 7.993 -1.345 39.584 1.00 32.00 166 ASN A C 1
ATOM 1237 O O . ASN A 1 166 ? 7.926 -0.146 39.838 1.00 32.00 166 ASN A O 1
ATOM 1241 N N . LEU A 1 167 ? 7.036 -2.199 39.966 1.00 32.75 167 LEU A N 1
ATOM 1242 C CA . LEU A 1 167 ? 5.976 -1.811 40.913 1.00 32.75 167 LEU A CA 1
ATOM 1243 C C . LEU A 1 167 ? 5.789 -2.758 42.107 1.00 32.75 167 LEU A C 1
ATOM 1245 O O . LEU A 1 167 ? 4.831 -2.581 42.857 1.00 32.75 167 LEU A O 1
ATOM 1249 N N . ARG A 1 168 ? 6.699 -3.716 42.341 1.00 34.38 168 ARG A N 1
ATOM 1250 C CA . ARG A 1 168 ? 6.761 -4.478 43.603 1.00 34.38 168 ARG A CA 1
ATOM 1251 C C . ARG A 1 168 ? 8.188 -4.930 43.945 1.00 34.38 168 ARG A C 1
ATOM 1253 O O . ARG A 1 168 ? 8.527 -6.083 43.701 1.00 34.38 168 ARG A O 1
ATOM 1260 N N . ALA A 1 169 ? 8.976 -4.019 44.511 1.00 34.16 169 ALA A N 1
ATOM 1261 C CA . ALA A 1 169 ? 9.962 -4.232 45.581 1.00 34.16 169 ALA A CA 1
ATOM 1262 C C . ALA A 1 169 ? 10.505 -2.864 46.012 1.00 34.16 169 ALA A C 1
ATOM 1264 O O . ALA A 1 169 ? 10.900 -2.096 45.108 1.00 34.16 169 ALA A O 1
#

Radius of gyration: 20.57 Å; chains: 1; bounding box: 52×21×69 Å

pLDDT: mean 74.74, std 20.85, range [32.0, 97.12]